Protein AF-F3FWS9-F1 (afdb_monomer_lite)

InterPro domains:
  IPR029058 Alpha/Beta hydrolase fold [G3DSA:3.40.50.1820] (1-62)
  IPR029058 Alpha/Beta hydrolase fold [SSF53474] (2-53)

Foldseek 3Di:
DEDEEEEEPAEPQDPVNRCVCVVVDPPYYYYDYAHDYPVSCVVCVVVVVVVVVVVVVVVVVVVVVVVVVVVVVD

Secondary structure (DSSP, 8-state):
--EEEEEETTSSS-HHHHHGGGTT-SS-EEEEEESSSTTHHHHTHHHHHHHHHHHHHHHHHHHHHHHHHHHTT-

Structure (mmCIF, N/CA/C/O backbone):
data_AF-F3FWS9-F1
#
_entry.id   AF-F3FWS9-F1
#
loop_
_atom_site.group_PDB
_atom_site.id
_atom_site.type_symbol
_atom_site.label_atom_id
_atom_site.label_alt_id
_atom_site.label_comp_id
_atom_site.label_asym_id
_atom_site.label_entity_id
_atom_site.label_seq_id
_atom_site.pdbx_PDB_ins_code
_atom_site.Cartn_x
_atom_site.Cartn_y
_atom_site.Cartn_z
_atom_site.occupancy
_atom_site.B_iso_or_equiv
_atom_site.auth_seq_id
_atom_site.auth_comp_id
_atom_site.auth_asym_id
_atom_site.auth_atom_id
_atom_site.pdbx_PDB_model_num
ATOM 1 N N . MET A 1 1 ? 13.014 -0.805 -8.061 1.00 85.62 1 MET A N 1
ATOM 2 C CA . MET A 1 1 ? 12.092 -1.859 -7.585 1.00 85.62 1 MET A CA 1
ATOM 3 C C . MET A 1 1 ? 10.723 -1.231 -7.442 1.00 85.62 1 MET A C 1
ATOM 5 O O . MET A 1 1 ? 10.674 -0.094 -6.986 1.00 85.62 1 MET A O 1
ATOM 9 N N . PRO A 1 2 ? 9.644 -1.880 -7.897 1.00 93.19 2 PRO A N 1
ATOM 10 C CA . PRO A 1 2 ? 8.315 -1.291 -7.801 1.00 93.19 2 PRO A CA 1
ATOM 11 C C . PRO A 1 2 ? 7.922 -1.103 -6.332 1.00 93.19 2 PRO A C 1
ATOM 13 O O . PRO A 1 2 ? 8.255 -1.953 -5.506 1.00 93.19 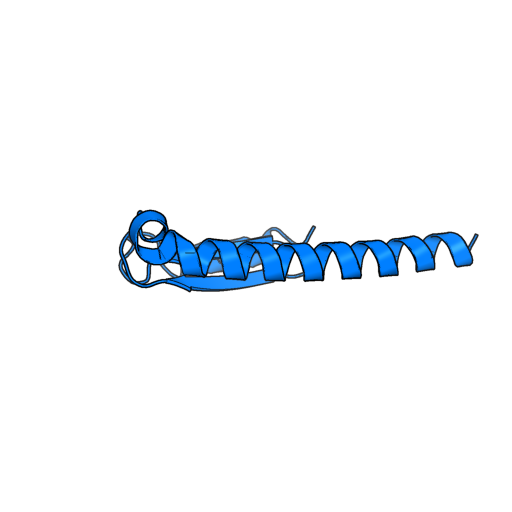2 PRO A O 1
ATOM 16 N N . ILE A 1 3 ? 7.230 -0.005 -6.033 1.00 96.19 3 ILE A N 1
ATOM 17 C CA . ILE A 1 3 ? 6.694 0.292 -4.702 1.00 96.19 3 ILE A CA 1
ATOM 18 C C . ILE A 1 3 ? 5.171 0.285 -4.801 1.00 96.19 3 ILE A C 1
ATOM 20 O O . ILE A 1 3 ? 4.601 0.907 -5.695 1.00 96.19 3 ILE A O 1
ATOM 24 N N . HIS A 1 4 ? 4.525 -0.430 -3.887 1.00 97.31 4 HIS A N 1
ATOM 25 C CA . HIS A 1 4 ? 3.088 -0.342 -3.683 1.00 97.31 4 HIS A CA 1
ATOM 26 C C . HIS A 1 4 ? 2.825 0.074 -2.239 1.00 97.31 4 HIS A C 1
ATOM 28 O O . HIS A 1 4 ? 3.388 -0.527 -1.321 1.00 97.31 4 HIS A O 1
ATOM 34 N N . VAL A 1 5 ? 2.005 1.104 -2.055 1.00 98.12 5 VAL A N 1
ATOM 35 C CA . VAL A 1 5 ? 1.691 1.692 -0.751 1.00 98.12 5 VAL A CA 1
ATOM 36 C C . VAL A 1 5 ? 0.238 1.401 -0.398 1.00 98.12 5 VAL A C 1
ATOM 38 O O . VAL A 1 5 ? -0.645 1.448 -1.250 1.00 98.12 5 VAL A O 1
ATOM 41 N N . PHE A 1 6 ? -0.001 1.129 0.880 1.00 98.38 6 PHE A N 1
ATOM 42 C CA . PHE A 1 6 ? -1.333 1.001 1.453 1.00 98.38 6 PHE A CA 1
ATOM 43 C C . PHE A 1 6 ? -1.524 2.078 2.525 1.00 98.38 6 PHE A C 1
ATOM 45 O O . PHE A 1 6 ? -0.604 2.332 3.307 1.00 98.38 6 PHE A O 1
ATOM 52 N N . GLY A 1 7 ? -2.708 2.685 2.592 1.00 98.12 7 GLY A N 1
ATOM 53 C CA . GLY A 1 7 ? -3.030 3.709 3.592 1.00 98.12 7 GLY A CA 1
ATOM 54 C C . GLY A 1 7 ? -4.465 3.628 4.100 1.00 98.12 7 GLY A C 1
ATOM 55 O O . GLY A 1 7 ? -5.334 3.088 3.422 1.00 98.12 7 GLY A O 1
ATOM 56 N N . GLY A 1 8 ? -4.717 4.183 5.286 1.00 98.12 8 GLY A N 1
ATOM 57 C CA . GLY A 1 8 ? -6.063 4.339 5.844 1.00 98.12 8 GLY A CA 1
ATOM 58 C C . GLY A 1 8 ? -6.628 5.717 5.506 1.00 98.12 8 GLY A C 1
ATOM 59 O O . GLY A 1 8 ? -5.939 6.722 5.664 1.00 98.12 8 GLY A O 1
ATOM 60 N N . LYS A 1 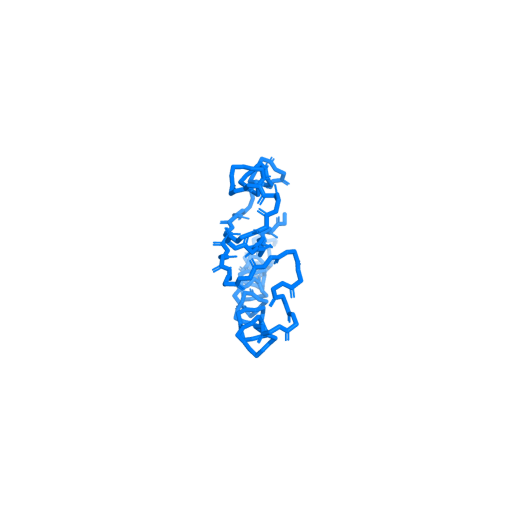9 ? -7.875 5.799 5.038 1.00 97.56 9 LYS A N 1
ATOM 61 C CA . LYS A 1 9 ? -8.516 7.068 4.639 1.00 97.56 9 LYS A CA 1
ATOM 62 C C . LYS A 1 9 ? -8.718 8.036 5.802 1.00 97.56 9 LYS A C 1
ATOM 64 O O . LYS A 1 9 ? -8.811 9.238 5.577 1.00 97.56 9 LYS A O 1
ATOM 69 N N . GLN A 1 10 ? -8.815 7.518 7.023 1.00 97.94 10 GLN A N 1
ATOM 70 C CA . GLN A 1 10 ? -8.958 8.297 8.247 1.00 97.94 10 GLN A CA 1
ATOM 71 C C . GLN A 1 10 ? -7.643 8.333 9.052 1.00 97.94 10 GLN A C 1
ATOM 73 O O . GLN A 1 10 ? -7.654 8.707 10.227 1.00 97.94 10 GLN A O 1
ATOM 78 N N . ASP A 1 11 ? -6.513 7.909 8.474 1.00 97.94 11 ASP A N 1
ATOM 79 C CA . ASP A 1 11 ? -5.203 8.023 9.120 1.00 97.94 11 ASP A CA 1
ATOM 80 C C . ASP A 1 11 ? -4.775 9.501 9.239 1.00 97.94 11 ASP A C 1
ATOM 82 O O . ASP A 1 11 ? -5.169 10.371 8.467 1.00 97.94 11 ASP A O 1
ATOM 86 N N . SER A 1 12 ? -3.954 9.769 10.248 1.00 97.62 12 SER A N 1
ATOM 87 C CA . SER A 1 12 ? -3.171 10.991 10.405 1.00 97.62 12 SER A CA 1
ATOM 88 C C . SER A 1 12 ? -2.175 11.234 9.266 1.00 97.62 12 SER A C 1
ATOM 90 O O . SER A 1 12 ? -1.825 12.385 9.014 1.00 97.62 12 SER A O 1
ATOM 92 N N . ILE A 1 13 ? -1.723 10.172 8.591 1.00 97.81 13 ILE A N 1
ATOM 93 C CA . ILE A 1 13 ? -0.864 10.265 7.408 1.00 97.81 13 ILE A CA 1
ATOM 94 C C . ILE A 1 13 ? -1.743 10.580 6.198 1.00 97.81 13 ILE A C 1
ATOM 96 O O . ILE A 1 13 ? -2.629 9.799 5.850 1.00 97.81 13 ILE A O 1
ATOM 100 N N . SER A 1 14 ? -1.499 11.721 5.555 1.00 97.19 14 SER A N 1
ATOM 101 C CA . SER A 1 14 ? -2.313 12.155 4.420 1.00 97.19 14 SER A CA 1
ATOM 102 C C . SER A 1 14 ? -1.987 11.381 3.141 1.00 97.19 14 SER A C 1
ATOM 104 O O . SER A 1 14 ? -0.912 10.797 2.993 1.00 97.19 14 SER A O 1
ATOM 106 N N . VAL A 1 15 ? -2.907 11.412 2.173 1.00 97.75 15 VAL A N 1
ATOM 107 C CA . VAL A 1 15 ? -2.679 10.812 0.849 1.00 97.75 15 VAL A CA 1
ATOM 108 C C . VAL A 1 15 ? -1.465 11.442 0.168 1.00 97.75 15 VAL A C 1
ATOM 110 O O . VAL A 1 15 ? -0.681 10.725 -0.439 1.00 97.75 15 VAL A O 1
ATOM 113 N N . GLU A 1 16 ? -1.268 12.752 0.304 1.00 97.88 16 GLU A N 1
ATOM 114 C CA . GLU A 1 16 ? -0.115 13.462 -0.258 1.00 97.88 16 GLU A CA 1
ATOM 115 C C . GLU A 1 16 ? 1.202 12.907 0.296 1.00 97.88 16 GLU A C 1
ATOM 117 O O . GLU A 1 16 ? 2.087 12.570 -0.481 1.00 97.88 16 GLU A O 1
ATOM 122 N N . GLN A 1 17 ? 1.290 12.687 1.612 1.00 98.19 17 GLN A N 1
ATOM 123 C CA . GLN A 1 17 ? 2.479 12.086 2.232 1.00 98.19 17 GLN A CA 1
ATOM 124 C C . GLN A 1 17 ? 2.722 10.642 1.769 1.00 98.19 17 GLN A C 1
ATOM 126 O O . GLN A 1 17 ? 3.860 10.181 1.707 1.00 98.19 17 GLN A O 1
ATOM 131 N N . LEU A 1 18 ? 1.661 9.896 1.446 1.00 98.44 18 LEU A N 1
ATOM 132 C CA . LEU A 1 18 ? 1.792 8.554 0.873 1.00 98.44 18 LEU A CA 1
ATOM 133 C C . LEU A 1 18 ? 2.258 8.596 -0.588 1.00 98.44 18 LEU A C 1
ATOM 135 O O . LEU A 1 18 ? 2.950 7.677 -1.026 1.00 98.44 18 LEU A O 1
ATOM 139 N N . LEU A 1 19 ? 1.895 9.640 -1.338 1.00 98.19 19 LEU A N 1
ATOM 140 C CA . LEU A 1 19 ? 2.323 9.835 -2.725 1.00 98.19 19 LEU A CA 1
ATOM 141 C C . LEU A 1 19 ? 3.806 10.198 -2.843 1.00 98.19 19 LEU A C 1
ATOM 143 O O . LEU A 1 19 ? 4.403 9.853 -3.861 1.00 98.19 19 LEU A O 1
ATOM 147 N N . ASP A 1 20 ? 4.423 10.788 -1.816 1.00 98.12 20 ASP A N 1
ATOM 148 C CA . ASP A 1 20 ? 5.863 11.101 -1.805 1.00 98.12 20 ASP A CA 1
ATOM 149 C C . ASP A 1 20 ? 6.738 9.855 -2.072 1.00 98.12 20 ASP A C 1
ATOM 151 O O . ASP A 1 20 ? 7.790 9.936 -2.703 1.00 98.12 20 ASP A O 1
ATOM 155 N N . TRP A 1 21 ? 6.261 8.656 -1.711 1.00 97.69 21 TRP A N 1
ATOM 156 C CA . TRP A 1 21 ? 6.929 7.383 -2.025 1.00 97.69 21 TRP A CA 1
ATOM 157 C C . TRP A 1 21 ? 7.093 7.104 -3.524 1.00 97.69 21 TRP A C 1
ATOM 159 O O . TRP A 1 21 ? 7.894 6.246 -3.907 1.00 97.69 21 TRP A O 1
ATOM 169 N N . GLN A 1 22 ? 6.347 7.792 -4.387 1.00 97.25 22 GLN A N 1
ATOM 170 C CA . GLN A 1 22 ? 6.536 7.706 -5.829 1.00 97.25 22 GLN A CA 1
ATOM 171 C C . GLN A 1 22 ? 7.938 8.176 -6.243 1.00 97.25 22 GLN A C 1
ATOM 173 O O . GLN A 1 22 ? 8.504 7.620 -7.186 1.00 97.25 22 GLN A O 1
ATOM 178 N N . GLU A 1 23 ? 8.509 9.159 -5.543 1.00 96.94 23 GLU A N 1
ATOM 179 C CA . GLU A 1 23 ? 9.833 9.710 -5.854 1.00 96.94 23 GLU A CA 1
ATOM 180 C C . GLU A 1 23 ? 10.970 8.726 -5.525 1.00 96.94 23 GLU A C 1
ATOM 182 O O . GLU A 1 23 ? 12.039 8.775 -6.132 1.00 96.94 23 GLU A O 1
ATOM 187 N N . GLU A 1 24 ? 10.705 7.742 -4.663 1.00 96.69 24 GLU A N 1
ATOM 188 C CA . GLU A 1 24 ? 11.664 6.720 -4.226 1.00 96.69 24 GLU A CA 1
ATOM 189 C C . GLU A 1 24 ? 11.797 5.538 -5.213 1.00 96.69 24 GLU A C 1
ATOM 191 O O . GLU A 1 24 ? 12.502 4.554 -4.954 1.00 96.69 24 GLU A O 1
ATOM 196 N N . THR A 1 25 ? 11.118 5.578 -6.370 1.00 94.31 25 THR A N 1
ATOM 197 C CA . THR A 1 25 ? 11.211 4.513 -7.379 1.00 94.31 25 THR A CA 1
ATOM 198 C C . THR A 1 25 ? 11.141 4.987 -8.827 1.00 94.31 25 THR A C 1
ATOM 200 O O . THR A 1 25 ? 10.229 5.680 -9.255 1.00 94.31 25 THR A O 1
ATOM 203 N N . CYS A 1 26 ? 12.049 4.464 -9.658 1.00 90.06 26 CYS A N 1
ATOM 204 C CA . CYS A 1 26 ? 12.038 4.689 -11.110 1.00 90.06 26 CYS A CA 1
ATOM 205 C C . CYS A 1 26 ? 11.286 3.601 -11.902 1.00 90.06 26 CYS A C 1
ATOM 207 O O . CYS A 1 26 ? 11.329 3.593 -13.130 1.00 90.06 26 CYS A O 1
ATOM 209 N N . THR A 1 27 ? 10.679 2.612 -11.233 1.00 87.44 27 THR A N 1
ATOM 210 C CA . THR A 1 27 ? 10.197 1.376 -11.899 1.00 87.44 27 THR A CA 1
ATOM 211 C C . THR A 1 27 ? 8.688 1.146 -11.834 1.00 87.44 27 THR A C 1
ATOM 213 O O . THR A 1 27 ? 8.180 0.263 -12.527 1.00 87.44 27 THR A O 1
ATOM 216 N N . GLY A 1 28 ? 7.971 1.925 -11.027 1.00 91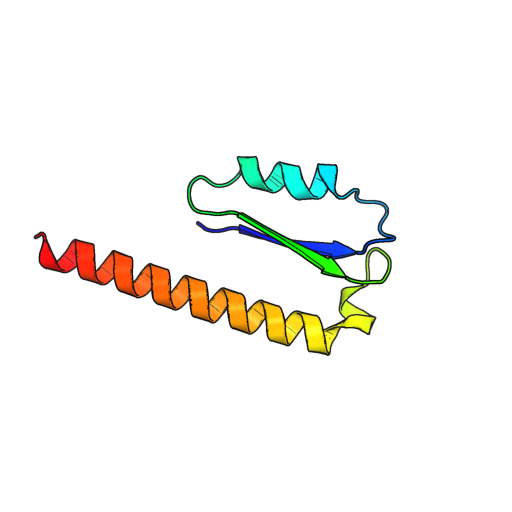.19 28 GLY A N 1
ATOM 217 C CA . GLY A 1 28 ? 6.517 1.873 -10.919 1.00 91.19 28 GLY A CA 1
ATOM 218 C C . GLY A 1 28 ? 6.040 2.079 -9.487 1.00 91.19 28 GLY A C 1
ATOM 219 O O . GLY A 1 28 ? 6.637 1.537 -8.556 1.00 91.19 28 GLY A O 1
ATOM 220 N N . PHE A 1 29 ? 4.950 2.829 -9.363 1.00 96.56 29 PHE A N 1
ATOM 221 C CA . PHE A 1 29 ? 4.291 3.179 -8.113 1.00 96.56 29 PHE A CA 1
ATOM 222 C C . PHE A 1 29 ? 2.789 2.890 -8.215 1.00 96.56 29 PHE A C 1
ATOM 224 O O . PHE A 1 29 ? 2.191 3.060 -9.283 1.00 96.56 29 PHE A O 1
ATOM 231 N N . SER A 1 30 ? 2.187 2.459 -7.113 1.00 96.50 30 SER A N 1
ATOM 232 C CA . SER A 1 30 ? 0.735 2.385 -6.947 1.00 96.50 30 SER A CA 1
ATOM 233 C C . SER A 1 30 ? 0.357 2.562 -5.476 1.00 96.50 30 SER A C 1
ATOM 235 O O . SER A 1 30 ? 1.146 2.243 -4.589 1.00 96.50 30 SER A O 1
ATOM 237 N N . LEU A 1 31 ? -0.859 3.047 -5.231 1.00 97.94 31 LEU A N 1
ATOM 238 C CA . LEU A 1 31 ? -1.397 3.337 -3.903 1.00 97.94 31 LEU A CA 1
ATOM 239 C C . LEU A 1 31 ? -2.837 2.825 -3.815 1.00 97.94 31 LEU A C 1
ATOM 241 O O . LEU A 1 31 ? -3.636 3.150 -4.691 1.00 97.94 31 LEU A O 1
ATOM 245 N N . ASP A 1 32 ? -3.155 2.083 -2.755 1.00 98.25 32 ASP A N 1
ATOM 246 C CA . ASP A 1 32 ? -4.522 1.683 -2.406 1.00 98.25 32 ASP A CA 1
ATOM 247 C C . ASP A 1 32 ? -4.904 2.201 -1.012 1.00 98.25 32 ASP A C 1
ATOM 249 O O . ASP A 1 32 ? -4.166 2.040 -0.036 1.00 98.25 32 ASP A O 1
ATOM 253 N N . MET A 1 33 ? -6.090 2.807 -0.919 1.00 98.25 33 MET A N 1
ATOM 254 C CA . MET A 1 33 ? -6.617 3.381 0.320 1.00 98.25 33 MET A CA 1
ATOM 255 C C . MET A 1 33 ? -7.754 2.528 0.887 1.00 98.25 33 MET A C 1
ATOM 257 O O . MET A 1 33 ? -8.752 2.274 0.209 1.00 98.25 33 MET A O 1
ATOM 261 N N . PHE A 1 34 ? -7.629 2.159 2.155 1.00 98.31 34 PHE A N 1
ATOM 262 C CA . PHE A 1 34 ? -8.592 1.385 2.930 1.00 98.31 34 PHE A CA 1
ATOM 263 C C . PHE A 1 34 ? -9.429 2.274 3.844 1.00 98.31 34 PHE A C 1
ATOM 265 O O . PHE A 1 34 ? -9.005 3.363 4.226 1.00 98.31 34 PHE A O 1
ATOM 272 N N . GLU A 1 35 ? -10.618 1.805 4.216 1.00 97.62 35 GLU A N 1
ATOM 273 C CA . GLU A 1 35 ? -11.344 2.410 5.332 1.00 97.62 35 GLU A CA 1
ATOM 274 C C . GLU A 1 35 ? -10.596 2.151 6.646 1.00 97.62 35 GLU A C 1
ATOM 276 O O . GLU A 1 35 ? -9.987 1.100 6.835 1.00 97.62 35 GLU A O 1
ATOM 281 N N . GLY A 1 36 ? -10.645 3.116 7.557 1.00 96.56 36 GLY A N 1
ATOM 282 C CA . GLY A 1 36 ? -10.019 3.044 8.869 1.00 96.56 36 GLY A CA 1
ATOM 283 C C . GLY A 1 36 ? -8.875 4.037 9.073 1.00 96.56 36 GLY A C 1
ATOM 284 O O . GLY A 1 36 ? -8.433 4.763 8.180 1.00 96.56 36 GLY A O 1
ATOM 285 N N . HIS A 1 37 ? -8.414 4.071 10.319 1.00 97.75 37 HIS A N 1
ATOM 286 C CA . HIS A 1 37 ? -7.282 4.880 10.764 1.00 97.75 37 HIS A CA 1
ATOM 287 C C . HIS A 1 37 ? -5.960 4.141 10.511 1.00 97.75 37 HIS A C 1
ATOM 289 O O . HIS A 1 37 ? -5.894 3.220 9.706 1.00 97.75 37 HIS A O 1
ATOM 295 N N . HIS A 1 38 ? -4.912 4.484 11.254 1.00 97.44 38 HIS A N 1
ATOM 296 C CA . HIS A 1 38 ? -3.579 3.891 11.144 1.00 97.44 38 HIS A CA 1
ATOM 297 C C . HIS A 1 38 ? -3.532 2.351 11.170 1.00 97.44 38 HIS A C 1
ATOM 299 O O . HIS A 1 38 ? -2.696 1.732 10.519 1.00 97.44 38 HIS A O 1
ATOM 305 N N . PHE A 1 39 ? -4.461 1.715 11.889 1.00 97.19 39 PHE A N 1
ATOM 306 C CA . PHE A 1 39 ? -4.564 0.257 11.999 1.00 97.19 39 PHE A CA 1
ATOM 307 C C . PHE A 1 39 ? -5.618 -0.362 11.065 1.00 97.19 39 PHE A C 1
ATOM 309 O O . PHE A 1 39 ? -6.104 -1.455 11.350 1.00 97.19 39 PHE A O 1
ATOM 316 N N . TYR A 1 40 ? -5.946 0.290 9.941 1.00 97.00 40 TYR A N 1
ATOM 317 C CA . TYR A 1 40 ? -6.898 -0.208 8.931 1.00 97.00 40 TYR A CA 1
ATOM 318 C C . TYR A 1 40 ? -6.657 -1.678 8.536 1.00 97.00 40 TYR A C 1
ATOM 320 O O . TYR A 1 40 ? -7.593 -2.421 8.264 1.00 97.00 40 TYR A O 1
ATOM 328 N N . LEU A 1 41 ? -5.398 -2.131 8.561 1.00 96.31 41 LEU A N 1
ATOM 329 C CA . LEU A 1 41 ? -4.995 -3.498 8.225 1.00 96.31 41 LEU A CA 1
ATOM 330 C C . LEU A 1 41 ? -5.618 -4.585 9.115 1.00 96.31 41 LEU A C 1
ATOM 332 O O . LEU A 1 41 ? -5.652 -5.744 8.703 1.00 96.31 41 LEU A O 1
ATOM 336 N N . VAL A 1 42 ? -6.061 -4.239 10.328 1.00 96.62 42 VAL A N 1
ATOM 337 C CA . VAL A 1 42 ? -6.696 -5.187 11.255 1.00 96.62 42 VAL A CA 1
ATOM 338 C C . VAL A 1 42 ? -8.115 -5.500 10.791 1.00 96.62 42 VAL A C 1
ATOM 340 O O . VAL A 1 42 ? -8.474 -6.671 10.681 1.00 96.62 42 VAL A O 1
ATOM 343 N N . ASP A 1 43 ? -8.885 -4.467 10.457 1.00 95.44 43 ASP A N 1
ATOM 344 C CA . ASP A 1 43 ? -10.273 -4.608 10.010 1.00 95.44 43 ASP A CA 1
ATOM 345 C C . ASP A 1 43 ? -10.343 -5.088 8.548 1.00 95.44 43 ASP A C 1
ATOM 347 O O . ASP A 1 43 ? -11.171 -5.926 8.192 1.00 95.44 43 ASP A O 1
ATOM 351 N N . GLU A 1 44 ? -9.401 -4.643 7.712 1.00 97.06 44 GLU A N 1
ATOM 352 C CA . GLU A 1 44 ? -9.376 -4.907 6.268 1.00 97.06 44 GLU A CA 1
ATOM 353 C C . GLU A 1 44 ? -8.437 -6.056 5.860 1.00 97.06 44 GLU A C 1
ATOM 355 O O . GLU A 1 44 ? -8.073 -6.208 4.688 1.00 97.06 44 GLU A O 1
ATOM 360 N N . GLN A 1 45 ? -8.045 -6.914 6.809 1.00 97.62 45 GLN A N 1
ATOM 361 C CA . GLN A 1 45 ? -7.022 -7.951 6.615 1.00 97.62 45 GLN A CA 1
ATOM 362 C C . GLN A 1 45 ? -7.278 -8.836 5.383 1.00 97.62 45 GLN A C 1
ATOM 364 O O . GLN A 1 45 ? -6.359 -9.157 4.624 1.00 97.62 45 GLN A O 1
ATOM 369 N N . THR A 1 46 ? -8.534 -9.234 5.155 1.00 98.06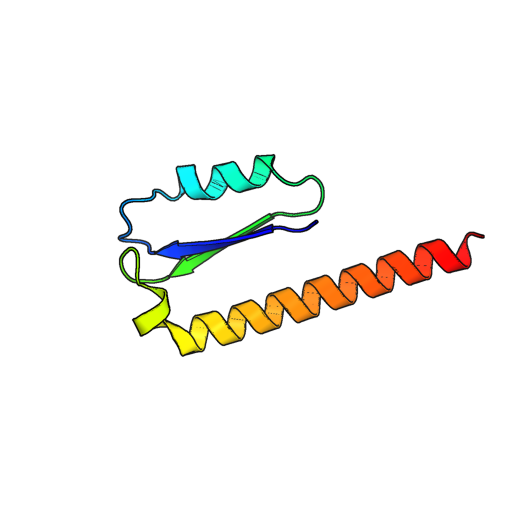 46 THR A N 1
ATOM 370 C CA . THR A 1 46 ? -8.889 -10.101 4.019 1.00 98.06 46 THR A CA 1
ATOM 371 C C . THR A 1 46 ? -8.675 -9.395 2.682 1.00 98.06 46 THR A C 1
ATOM 373 O O . THR A 1 46 ? -8.149 -10.002 1.744 1.00 98.06 46 THR A O 1
ATOM 376 N N . GLN A 1 47 ? -9.078 -8.130 2.574 1.00 97.44 47 GLN A N 1
ATOM 377 C CA . GLN A 1 47 ? -8.911 -7.356 1.349 1.00 97.44 47 GLN A CA 1
ATOM 378 C C . GLN A 1 47 ? -7.434 -7.017 1.120 1.00 97.44 47 GLN A C 1
ATOM 380 O O . GLN A 1 47 ? -6.935 -7.209 0.008 1.00 97.44 47 GLN A O 1
ATOM 385 N N . LEU A 1 48 ? -6.714 -6.635 2.178 1.00 97.69 48 LEU A N 1
ATOM 386 C CA . LEU A 1 48 ? -5.277 -6.374 2.146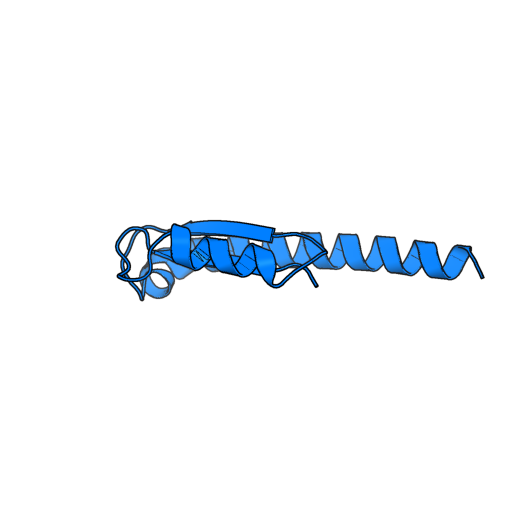 1.00 97.69 48 LEU A CA 1
ATOM 387 C C . LEU A 1 48 ? -4.490 -7.578 1.617 1.00 97.69 48 LEU A C 1
ATOM 389 O O . LEU A 1 48 ? -3.716 -7.443 0.673 1.00 97.69 48 LEU A O 1
ATOM 393 N N . LEU A 1 49 ? -4.716 -8.777 2.165 1.00 98.19 49 LEU A N 1
ATOM 394 C CA . LEU A 1 49 ? -4.003 -9.986 1.734 1.00 98.19 49 LEU A CA 1
ATOM 395 C C . LEU A 1 49 ? -4.307 -10.364 0.277 1.00 98.19 49 LEU A C 1
ATOM 397 O O . LEU A 1 49 ? -3.423 -10.850 -0.433 1.00 98.19 49 LEU A O 1
ATOM 401 N N . ARG A 1 50 ? -5.540 -10.129 -0.191 1.00 98.38 50 ARG A N 1
ATOM 402 C CA . ARG A 1 50 ? -5.911 -10.350 -1.599 1.00 98.38 50 ARG A CA 1
ATOM 403 C C . ARG A 1 50 ? -5.154 -9.409 -2.531 1.00 98.38 50 ARG A C 1
ATOM 405 O O . ARG A 1 50 ? -4.603 -9.871 -3.531 1.00 98.38 50 ARG A O 1
ATOM 412 N N . LEU A 1 51 ? -5.109 -8.119 -2.203 1.00 97.94 51 LEU A N 1
ATOM 413 C CA . LEU A 1 51 ? -4.405 -7.117 -3.003 1.00 97.94 51 LEU A CA 1
ATOM 414 C C . LEU A 1 51 ? -2.892 -7.338 -2.973 1.00 97.94 51 LEU A C 1
ATOM 416 O O . LEU A 1 51 ? -2.269 -7.392 -4.032 1.00 97.94 51 LEU A O 1
ATOM 420 N N . LEU A 1 52 ? -2.320 -7.599 -1.795 1.00 97.44 52 LEU A N 1
ATOM 421 C CA . LEU A 1 52 ? -0.906 -7.939 -1.638 1.00 97.44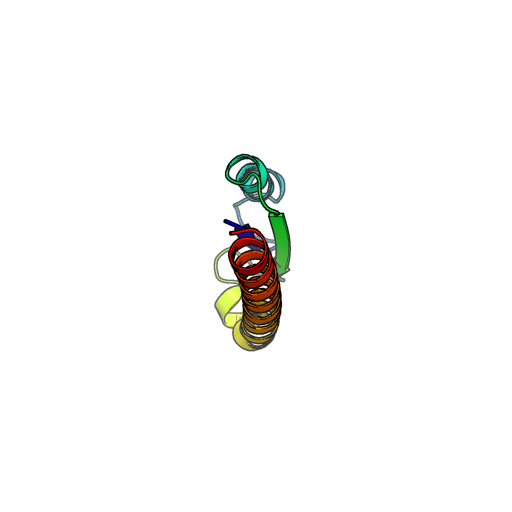 52 LEU A CA 1
ATOM 422 C C . LEU A 1 52 ? -0.509 -9.102 -2.555 1.00 97.44 52 LEU A C 1
ATOM 424 O O . LEU A 1 52 ? 0.454 -8.997 -3.315 1.00 97.44 52 LEU A O 1
ATOM 428 N N . ARG A 1 53 ? -1.286 -10.193 -2.540 1.00 98.12 53 ARG A N 1
ATOM 429 C CA . ARG A 1 53 ? -1.053 -11.340 -3.422 1.00 98.12 53 ARG A CA 1
ATOM 430 C C . ARG A 1 53 ? -1.088 -10.936 -4.898 1.00 98.12 53 ARG A C 1
ATOM 432 O O . ARG A 1 53 ? -0.189 -11.321 -5.642 1.00 98.12 53 ARG A O 1
ATOM 439 N N . CYS A 1 54 ? -2.094 -10.165 -5.308 1.00 97.50 54 CYS A N 1
ATOM 440 C CA . CYS A 1 54 ? -2.242 -9.702 -6.687 1.00 97.50 54 CYS A CA 1
ATOM 441 C C . CYS A 1 54 ? -1.006 -8.912 -7.150 1.00 97.50 54 CYS A C 1
ATOM 443 O O . CYS A 1 54 ? -0.418 -9.230 -8.186 1.00 97.50 54 CYS A O 1
ATOM 445 N N . TYR A 1 55 ? -0.549 -7.939 -6.357 1.00 96.06 55 TYR A N 1
ATOM 446 C CA . TYR A 1 55 ? 0.636 -7.150 -6.694 1.00 96.06 55 TYR A CA 1
ATOM 447 C C . TYR A 1 55 ? 1.911 -7.993 -6.715 1.00 96.06 55 TYR A C 1
ATOM 449 O O . TYR A 1 55 ? 2.704 -7.876 -7.652 1.00 96.06 55 TYR A O 1
ATOM 457 N N . CYS A 1 56 ? 2.098 -8.905 -5.757 1.00 94.88 56 CYS A N 1
ATOM 458 C CA . CYS A 1 56 ? 3.234 -9.826 -5.773 1.00 94.88 56 CYS A CA 1
ATOM 459 C C . CYS A 1 56 ? 3.263 -10.686 -7.047 1.00 94.88 56 CYS A C 1
ATOM 461 O O . CYS A 1 56 ? 4.312 -10.797 -7.684 1.00 94.88 56 CYS A O 1
ATOM 463 N N . GLU A 1 57 ? 2.127 -11.256 -7.460 1.00 96.25 57 GLU A N 1
ATOM 464 C CA . GLU A 1 57 ? 2.019 -12.057 -8.688 1.00 96.25 57 GLU A CA 1
ATOM 465 C C . GLU A 1 57 ? 2.328 -11.222 -9.942 1.00 96.25 57 GLU A C 1
ATOM 467 O O . GLU A 1 57 ? 3.090 -11.655 -10.817 1.00 96.25 57 GLU A O 1
ATOM 472 N N . GLN A 1 58 ? 1.808 -9.994 -10.014 1.00 93.25 58 GLN A N 1
ATOM 473 C CA . GLN A 1 58 ? 2.088 -9.066 -11.111 1.00 93.25 58 GLN A CA 1
ATOM 474 C C . GLN A 1 58 ? 3.576 -8.703 -11.190 1.00 93.25 58 GLN A C 1
ATOM 476 O O . GLN A 1 58 ? 4.177 -8.764 -12.269 1.00 93.25 58 GLN A O 1
ATOM 481 N N . HIS A 1 59 ? 4.196 -8.347 -10.063 1.00 90.62 59 HIS A N 1
ATOM 482 C CA . HIS A 1 59 ? 5.603 -7.955 -10.020 1.00 90.62 59 HIS A CA 1
ATOM 483 C C . HIS A 1 59 ? 6.540 -9.127 -10.295 1.00 90.62 59 HIS A C 1
ATOM 485 O O . HIS A 1 59 ? 7.489 -8.968 -11.065 1.00 90.62 59 HIS A O 1
ATOM 491 N N . LEU A 1 60 ? 6.239 -10.314 -9.764 1.00 91.31 60 LEU A N 1
ATOM 492 C CA . LEU A 1 60 ? 6.996 -11.526 -10.062 1.00 91.31 60 LEU A CA 1
ATOM 493 C C . LEU A 1 60 ? 6.926 -11.865 -11.555 1.00 91.31 60 LEU A C 1
ATOM 495 O O . LEU A 1 60 ? 7.947 -12.167 -12.171 1.00 91.31 60 LEU A O 1
ATOM 499 N N . THR A 1 61 ? 5.744 -11.755 -12.165 1.00 92.56 61 THR A N 1
ATOM 500 C CA . THR A 1 61 ? 5.566 -11.989 -13.605 1.00 92.56 61 THR A CA 1
ATOM 501 C C . THR A 1 61 ? 6.369 -10.989 -14.437 1.00 92.56 61 THR A C 1
ATOM 503 O O . THR A 1 61 ? 7.101 -11.380 -15.348 1.00 92.56 61 THR A O 1
ATOM 506 N N . ARG A 1 62 ? 6.300 -9.693 -14.101 1.00 88.69 62 ARG A N 1
ATOM 507 C CA . ARG A 1 62 ? 7.082 -8.644 -14.780 1.00 88.69 62 ARG A CA 1
ATOM 508 C C . ARG A 1 62 ? 8.584 -8.888 -14.661 1.00 88.69 62 ARG A C 1
ATOM 510 O O . ARG A 1 62 ? 9.280 -8.795 -15.672 1.00 88.69 62 ARG A O 1
ATOM 517 N N . TRP A 1 63 ? 9.058 -9.237 -13.465 1.00 87.25 63 TRP A N 1
ATOM 518 C CA . TRP A 1 63 ? 10.467 -9.530 -13.211 1.00 87.25 63 TRP A CA 1
ATOM 519 C C . TRP A 1 63 ? 10.954 -10.739 -14.017 1.00 87.25 63 TRP A C 1
ATOM 521 O O . TRP A 1 63 ? 11.987 -10.659 -14.684 1.00 87.25 63 TRP A O 1
ATOM 531 N N . ARG A 1 64 ? 10.179 -11.833 -14.050 1.00 89.56 64 ARG A N 1
ATOM 532 C CA . ARG A 1 64 ? 10.500 -13.012 -14.875 1.00 89.56 64 ARG A CA 1
ATOM 533 C C . ARG A 1 64 ? 10.608 -12.633 -16.352 1.00 89.56 64 ARG A C 1
ATOM 535 O O . ARG A 1 64 ? 11.597 -12.956 -17.001 1.00 89.56 64 ARG A O 1
ATOM 542 N N . ASN A 1 65 ? 9.653 -11.855 -16.856 1.00 87.56 65 ASN A N 1
ATOM 543 C CA . ASN A 1 65 ? 9.644 -11.414 -18.251 1.00 87.56 65 ASN A CA 1
ATOM 544 C C . ASN A 1 65 ? 10.802 -10.458 -18.592 1.00 87.56 65 ASN A C 1
ATOM 546 O O . ASN A 1 65 ? 11.272 -10.433 -19.730 1.00 87.56 65 ASN A O 1
ATOM 550 N N . SER A 1 66 ? 11.266 -9.622 -17.657 1.00 83.50 66 SER A N 1
ATOM 551 C CA . SER A 1 66 ? 12.456 -8.785 -17.875 1.00 83.50 66 SER A CA 1
ATOM 552 C C . SER A 1 66 ? 13.754 -9.588 -17.808 1.00 83.50 66 SER A C 1
ATOM 554 O O . SER A 1 66 ? 14.653 -9.324 -18.606 1.00 83.50 66 SER A O 1
ATOM 556 N N . ALA A 1 67 ? 13.844 -10.578 -16.917 1.00 77.88 67 ALA A N 1
ATOM 557 C CA . ALA A 1 67 ? 15.007 -11.454 -16.793 1.00 77.88 67 ALA A CA 1
ATOM 558 C C . ALA A 1 67 ? 15.196 -12.322 -18.050 1.00 77.88 67 ALA A C 1
ATOM 560 O O . ALA A 1 67 ? 16.283 -12.345 -18.625 1.00 77.88 67 ALA A O 1
ATOM 561 N N . SER A 1 68 ? 14.122 -12.935 -18.562 1.00 74.69 68 SER A N 1
ATOM 562 C CA . SER A 1 68 ? 14.169 -13.722 -19.805 1.00 74.69 68 SER A CA 1
ATOM 563 C C . SER A 1 68 ? 14.604 -12.896 -21.023 1.00 74.69 68 SER A C 1
ATOM 565 O O . SER A 1 68 ? 15.302 -13.401 -21.898 1.00 74.69 68 SER A O 1
ATOM 567 N N . ARG A 1 69 ? 14.247 -11.604 -21.073 1.00 69.81 69 ARG A N 1
ATOM 568 C CA . ARG A 1 69 ? 14.685 -10.690 -22.144 1.00 69.81 69 ARG A CA 1
ATOM 569 C C . ARG A 1 69 ? 16.173 -10.340 -22.079 1.00 69.81 69 ARG A C 1
ATOM 571 O O . ARG A 1 69 ? 16.760 -10.094 -23.127 1.00 69.81 69 ARG A O 1
ATOM 578 N N . HIS A 1 70 ? 16.769 -10.314 -20.887 1.00 61.03 70 HIS A N 1
ATOM 579 C CA . HIS A 1 70 ? 18.208 -10.078 -20.732 1.00 61.03 70 HIS A CA 1
ATOM 580 C C . HIS A 1 70 ? 19.034 -11.314 -21.105 1.00 61.03 70 HIS A C 1
ATOM 582 O O . HIS A 1 70 ? 20.097 -11.165 -21.692 1.00 61.03 70 HIS A O 1
ATOM 588 N N . MET A 1 71 ? 18.526 -12.522 -20.842 1.00 59.81 71 MET A N 1
ATOM 589 C CA . MET A 1 71 ? 19.214 -13.768 -21.208 1.00 59.81 71 MET A CA 1
ATOM 590 C C . MET A 1 71 ? 19.219 -14.049 -22.718 1.00 59.81 71 MET A C 1
ATOM 592 O O . MET A 1 71 ? 20.185 -14.604 -23.215 1.00 59.81 71 MET A O 1
ATOM 596 N N . ASN A 1 72 ? 18.187 -13.636 -23.461 1.00 58.28 72 ASN A N 1
ATOM 597 C CA . ASN A 1 72 ? 18.113 -13.828 -24.921 1.00 58.28 72 ASN A CA 1
ATOM 598 C C . ASN A 1 72 ? 18.891 -12.779 -25.745 1.00 58.28 72 ASN A C 1
ATOM 600 O O . ASN A 1 72 ? 18.812 -12.787 -26.973 1.00 58.28 72 ASN A O 1
ATOM 604 N N . ARG A 1 73 ? 19.569 -11.828 -25.094 1.00 54.97 73 ARG A N 1
ATOM 605 C CA . ARG A 1 73 ? 20.354 -10.762 -25.743 1.00 54.97 73 ARG A CA 1
ATOM 606 C C . ARG A 1 73 ? 21.869 -10.896 -25.530 1.00 54.97 73 ARG A C 1
ATOM 608 O O . ARG A 1 73 ? 22.596 -10.030 -26.009 1.00 54.97 73 ARG A O 1
ATOM 615 N N . ALA A 1 74 ? 22.311 -11.937 -24.827 1.00 48.81 74 ALA A N 1
ATOM 616 C CA . ALA A 1 74 ? 23.712 -12.319 -24.646 1.00 48.81 74 ALA A CA 1
ATOM 617 C C . ALA A 1 74 ? 24.026 -13.550 -25.505 1.00 48.81 74 ALA A C 1
ATOM 619 O O . ALA A 1 74 ? 25.178 -13.641 -25.976 1.00 48.81 74 ALA A O 1
#

Sequence (74 aa):
MPIHVFGGKQDSISVEQLLDWQEETCTGFSLDMFEGHHFYLVDEQTQLLRLLRCYCEQHLTRWRNSASRHMNRA

pLDDT: mean 92.18, std 11.1, range [48.81, 98.44]

Radius of gyration: 15.32 Å; chains: 1; bounding box: 35×27×38 Å

Organism: NCBI:txid629262